Protein AF-A0A0M9ZRI9-F1 (afdb_monomer_lite)

pLDDT: mean 87.78, std 16.27, range [42.16, 98.62]

Radius of gyration: 20.15 Å; chains: 1; bounding box: 56×19×46 Å

Sequence (68 aa):
MQGNDGGLPGDPVKAAAAILLALDAEKTPLRLALGGDAVDFLTAHLDSVRAELTEWEDVSRGTDFDTE

Foldseek 3Di:
DDDPPPDDPADVVVVVVVQVVLVPDPDRDPDDQGDPVSVVVVVVVVVVVVVVCVVCVVVVCVPDDDDD

Secondary structure (DSSP, 8-state):
--------SS-HHHHHHHHHHHHHSSS--S----SHHHHHHHHHHHHHHHHHHHHTHHHHHTTSPP--

Structure (mmCIF, N/CA/C/O backbone):
data_AF-A0A0M9ZRI9-F1
#
_entry.id   AF-A0A0M9ZRI9-F1
#
loop_
_atom_site.group_PDB
_atom_site.id
_atom_site.type_symbol
_atom_site.label_atom_id
_atom_site.label_alt_id
_atom_site.label_comp_id
_atom_site.label_asym_id
_atom_site.label_entity_id
_atom_site.label_seq_id
_atom_site.pdbx_PDB_ins_code
_atom_site.Cartn_x
_atom_site.Cartn_y
_atom_site.Cartn_z
_atom_site.occupancy
_atom_site.B_iso_or_equiv
_atom_site.auth_seq_id
_atom_site.auth_comp_id
_atom_site.auth_asym_id
_atom_site.auth_atom_id
_atom_site.pdbx_PDB_model_num
ATOM 1 N N . MET A 1 1 ? 28.307 5.935 -22.596 1.00 42.16 1 MET A N 1
ATOM 2 C CA . MET A 1 1 ? 27.511 6.113 -21.367 1.00 42.16 1 MET A CA 1
ATOM 3 C C . MET A 1 1 ? 27.291 4.733 -20.781 1.00 42.16 1 MET A C 1
ATOM 5 O O . MET A 1 1 ? 26.497 3.984 -21.328 1.00 42.16 1 MET A O 1
ATOM 9 N N . GLN A 1 2 ? 28.088 4.352 -19.785 1.00 45.53 2 GLN A N 1
ATOM 10 C CA . GLN A 1 2 ? 27.876 3.114 -19.035 1.00 45.53 2 GLN A CA 1
ATOM 11 C C . GLN A 1 2 ? 26.765 3.398 -18.024 1.00 45.53 2 GLN A C 1
ATOM 13 O O . GLN A 1 2 ? 26.899 4.312 -17.211 1.00 45.53 2 GLN A O 1
ATOM 18 N N . GLY A 1 3 ? 25.635 2.705 -18.180 1.00 50.72 3 GLY A N 1
ATOM 19 C CA . GLY A 1 3 ? 24.544 2.732 -17.216 1.00 50.72 3 GLY A CA 1
ATOM 20 C C . GLY A 1 3 ? 25.049 2.158 -15.902 1.00 50.72 3 GLY A C 1
ATOM 21 O O . GLY A 1 3 ? 25.846 1.229 -15.885 1.00 50.72 3 GLY A O 1
ATOM 22 N N . ASN A 1 4 ? 24.665 2.785 -14.802 1.00 51.31 4 ASN A N 1
ATOM 23 C CA . ASN A 1 4 ? 25.025 2.354 -13.466 1.00 51.31 4 ASN A CA 1
ATOM 24 C C . ASN A 1 4 ? 24.346 1.000 -13.187 1.00 51.31 4 ASN A C 1
ATOM 26 O O . ASN A 1 4 ? 23.210 0.979 -12.719 1.00 51.31 4 ASN A O 1
ATOM 30 N N . ASP A 1 5 ? 25.031 -0.110 -13.479 1.00 54.44 5 ASP A N 1
ATOM 31 C CA . ASP A 1 5 ? 24.604 -1.504 -13.244 1.00 54.44 5 ASP A CA 1
ATOM 32 C C . ASP A 1 5 ? 24.578 -1.863 -11.738 1.00 54.44 5 ASP A C 1
ATOM 34 O O . ASP A 1 5 ? 24.904 -2.972 -11.311 1.00 54.44 5 ASP A O 1
ATOM 38 N N . GLY A 1 6 ? 24.213 -0.899 -10.893 1.00 48.41 6 GLY A N 1
ATOM 39 C CA . GLY A 1 6 ? 24.098 -1.037 -9.451 1.00 48.41 6 GLY A CA 1
ATOM 40 C C . GLY A 1 6 ? 22.810 -1.751 -9.067 1.00 48.41 6 GLY A C 1
ATOM 41 O O . GLY A 1 6 ? 21.907 -1.100 -8.563 1.00 48.41 6 GLY A O 1
ATOM 42 N N . GLY A 1 7 ? 22.740 -3.058 -9.340 1.00 51.66 7 GLY A N 1
ATOM 43 C CA . GLY A 1 7 ? 22.129 -4.113 -8.512 1.00 51.66 7 GLY A CA 1
ATOM 44 C C . GLY A 1 7 ? 20.742 -3.926 -7.885 1.00 51.66 7 GLY A C 1
ATOM 45 O O . GLY A 1 7 ? 20.391 -4.714 -7.010 1.00 51.66 7 GLY A O 1
ATOM 46 N N . LEU A 1 8 ? 19.955 -2.926 -8.270 1.00 57.91 8 LEU A N 1
ATOM 47 C CA . LEU A 1 8 ? 18.575 -2.810 -7.821 1.00 57.91 8 LEU A CA 1
ATOM 48 C C . LEU A 1 8 ? 17.759 -3.880 -8.559 1.00 57.91 8 LEU A C 1
ATOM 50 O O . LEU A 1 8 ? 17.793 -3.914 -9.792 1.00 57.91 8 LEU A O 1
ATOM 54 N N . PRO A 1 9 ? 17.063 -4.782 -7.847 1.00 62.97 9 PRO A N 1
ATOM 55 C CA . PRO A 1 9 ? 16.224 -5.783 -8.485 1.00 62.97 9 PRO A CA 1
ATOM 56 C C . PRO A 1 9 ? 15.071 -5.076 -9.209 1.00 62.97 9 PRO A C 1
ATOM 58 O O . PRO A 1 9 ? 14.111 -4.626 -8.597 1.00 62.97 9 PRO A O 1
ATOM 61 N N . GLY A 1 10 ? 15.179 -4.933 -10.528 1.00 69.62 10 GLY A N 1
ATOM 62 C CA . GLY A 1 10 ? 14.159 -4.271 -11.334 1.00 69.62 10 GLY A CA 1
ATOM 63 C C . GLY A 1 10 ? 14.646 -3.929 -12.737 1.00 69.62 10 GLY A C 1
ATOM 64 O O . GLY A 1 10 ? 15.831 -3.720 -12.971 1.00 69.62 10 GLY A O 1
ATOM 65 N N . ASP A 1 11 ? 13.714 -3.874 -13.684 1.00 87.44 11 ASP A N 1
ATOM 66 C CA . ASP A 1 11 ? 13.986 -3.456 -15.058 1.00 87.44 11 ASP A CA 1
ATOM 67 C C . ASP A 1 11 ? 13.473 -2.015 -15.249 1.00 87.44 11 ASP A C 1
ATOM 69 O O . ASP A 1 11 ? 12.252 -1.800 -15.266 1.00 87.44 11 ASP A O 1
ATOM 73 N N . PRO A 1 12 ? 14.366 -1.015 -15.388 1.00 87.56 12 PRO A N 1
ATOM 74 C CA . PRO A 1 12 ? 13.966 0.384 -15.516 1.00 87.56 12 PRO A CA 1
ATOM 75 C C . PRO A 1 12 ? 13.160 0.656 -16.794 1.00 87.56 12 PRO A C 1
ATOM 77 O O . PRO A 1 12 ? 12.329 1.566 -16.809 1.00 87.56 12 PRO A O 1
ATOM 80 N N . VAL A 1 13 ? 13.345 -0.143 -17.851 1.00 91.50 13 VAL A N 1
ATOM 81 C CA . VAL A 1 13 ? 12.570 -0.015 -19.094 1.00 91.50 13 VAL A CA 1
ATOM 82 C C . VAL A 1 13 ? 11.127 -0.453 -18.855 1.00 91.50 13 VAL A C 1
ATOM 84 O O . VAL A 1 13 ? 10.192 0.243 -19.258 1.00 91.50 13 VAL A O 1
ATOM 87 N N . LYS A 1 14 ? 10.920 -1.562 -18.133 1.00 91.44 14 LYS A N 1
ATOM 88 C CA . LYS A 1 14 ? 9.570 -2.012 -17.749 1.00 91.44 14 LYS A CA 1
ATOM 89 C C . LYS A 1 14 ? 8.892 -1.045 -16.782 1.00 91.44 14 LYS A C 1
ATOM 91 O O . LYS A 1 14 ? 7.692 -0.817 -16.908 1.00 91.44 14 LYS A O 1
ATOM 96 N N . ALA A 1 15 ? 9.645 -0.449 -15.860 1.00 91.56 15 ALA A N 1
ATOM 97 C CA . ALA A 1 15 ? 9.129 0.571 -14.950 1.00 91.56 15 ALA A CA 1
ATOM 98 C C . ALA A 1 15 ? 8.610 1.804 -15.711 1.00 91.56 15 ALA A C 1
ATOM 100 O O . ALA A 1 15 ? 7.482 2.239 -15.482 1.00 91.56 15 ALA A O 1
ATOM 101 N N . ALA A 1 16 ? 9.387 2.324 -16.666 1.00 93.44 16 ALA A N 1
ATOM 102 C CA . ALA A 1 16 ? 8.961 3.445 -17.502 1.00 93.44 16 ALA A CA 1
ATOM 103 C C . ALA A 1 16 ? 7.698 3.113 -18.319 1.00 93.44 16 ALA A C 1
ATOM 105 O O . ALA A 1 16 ? 6.767 3.917 -18.370 1.00 93.44 16 ALA A O 1
ATOM 106 N N . ALA A 1 17 ? 7.629 1.912 -18.903 1.00 95.06 17 ALA A N 1
ATOM 107 C CA . ALA A 1 17 ? 6.446 1.459 -19.635 1.00 95.06 17 ALA A CA 1
ATOM 108 C C . ALA A 1 17 ? 5.198 1.362 -18.737 1.00 95.06 17 ALA A C 1
ATOM 110 O O . ALA A 1 17 ? 4.113 1.770 -19.147 1.00 95.06 17 ALA A O 1
ATOM 111 N N . ALA A 1 18 ? 5.349 0.878 -17.500 1.00 94.75 18 ALA A N 1
ATOM 112 C CA . ALA A 1 18 ? 4.255 0.814 -16.531 1.00 94.75 18 ALA A CA 1
ATOM 113 C C . ALA A 1 18 ? 3.747 2.208 -16.123 1.00 94.75 18 ALA A C 1
ATOM 115 O O . ALA A 1 18 ? 2.544 2.394 -15.945 1.00 94.75 18 ALA A O 1
ATOM 116 N N . ILE A 1 19 ? 4.640 3.198 -16.016 1.00 95.62 19 ILE A N 1
ATOM 117 C CA . ILE A 1 19 ? 4.259 4.590 -15.738 1.00 95.62 19 ILE A CA 1
A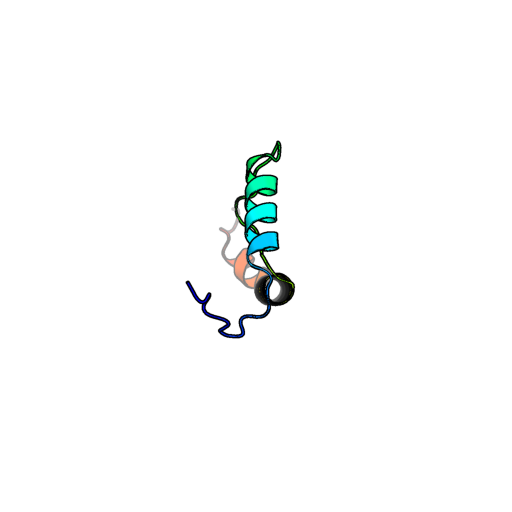TOM 118 C C . ILE A 1 19 ? 3.428 5.163 -16.888 1.00 95.62 19 ILE A C 1
ATOM 120 O O . ILE A 1 19 ? 2.368 5.730 -16.636 1.00 95.62 19 ILE A O 1
ATOM 124 N N . LEU A 1 20 ? 3.870 4.991 -18.138 1.00 97.12 20 LEU A N 1
ATOM 125 C CA . LEU A 1 20 ? 3.111 5.454 -19.307 1.00 97.12 20 LEU A CA 1
ATOM 126 C C . LEU A 1 20 ? 1.723 4.807 -19.358 1.00 97.12 20 LEU A C 1
ATOM 128 O O . LEU A 1 20 ? 0.728 5.510 -19.492 1.00 97.12 20 LEU A O 1
ATOM 132 N N . LEU A 1 21 ? 1.646 3.492 -19.126 1.00 96.25 21 LEU A N 1
ATOM 133 C CA . LEU A 1 21 ? 0.374 2.772 -19.053 1.00 96.25 21 LEU A CA 1
ATOM 134 C C . LEU A 1 21 ? -0.564 3.342 -17.979 1.00 96.25 21 LEU A C 1
ATOM 136 O O . LEU A 1 21 ? -1.765 3.455 -18.205 1.00 96.25 21 LEU A O 1
ATOM 140 N N . ALA A 1 22 ? -0.034 3.690 -16.805 1.00 96.12 22 ALA A N 1
ATOM 141 C CA . ALA A 1 22 ? -0.834 4.260 -15.727 1.00 96.12 22 ALA A CA 1
ATOM 142 C C . ALA A 1 22 ? -1.363 5.662 -16.066 1.00 96.12 22 ALA A C 1
ATOM 144 O O . ALA A 1 22 ? -2.478 5.998 -15.666 1.00 96.12 22 ALA A O 1
ATOM 145 N N . LEU A 1 23 ? -0.588 6.464 -16.803 1.00 95.94 23 LEU A N 1
ATOM 146 C CA . LEU A 1 23 ? -1.008 7.785 -17.278 1.00 95.94 23 LEU A CA 1
ATOM 147 C C . LEU A 1 23 ? -2.067 7.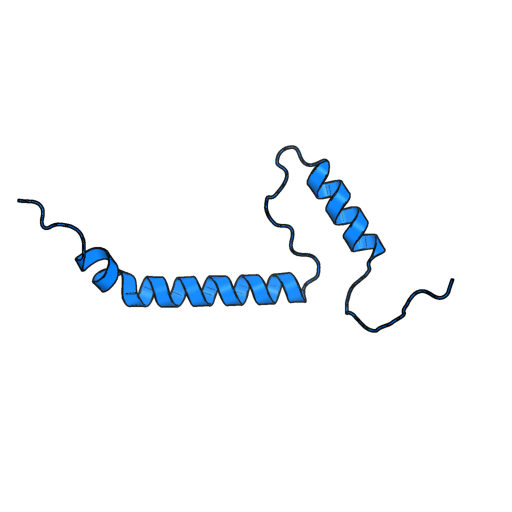693 -18.385 1.00 95.94 23 LEU A C 1
ATOM 149 O O . LEU A 1 23 ? -2.977 8.516 -18.403 1.00 95.94 23 LEU A O 1
ATOM 153 N N . ASP A 1 24 ? -1.981 6.679 -19.247 1.00 97.38 24 ASP A N 1
ATOM 154 C CA . ASP A 1 24 ? -2.948 6.433 -20.327 1.00 97.38 24 ASP A CA 1
ATOM 155 C C . ASP A 1 24 ? -4.242 5.742 -19.847 1.00 97.38 24 ASP A C 1
ATOM 157 O O . ASP A 1 24 ? -5.206 5.617 -20.605 1.00 97.38 24 ASP A O 1
ATOM 161 N N . ALA A 1 25 ? -4.294 5.269 -18.598 1.00 97.00 25 ALA A N 1
ATOM 162 C CA . ALA A 1 25 ? -5.471 4.610 -18.045 1.00 97.00 25 ALA A CA 1
ATOM 163 C C . ALA A 1 25 ? -6.630 5.599 -17.827 1.00 97.00 25 ALA A C 1
ATOM 165 O O . ALA A 1 25 ? -6.439 6.676 -17.268 1.00 97.00 25 ALA A O 1
ATOM 166 N N . GLU A 1 26 ? -7.861 5.179 -18.149 1.00 96.31 26 GLU A N 1
ATOM 167 C CA . GLU A 1 26 ? -9.087 5.972 -17.926 1.00 96.31 26 GLU A CA 1
ATOM 168 C C . GLU A 1 26 ? -9.209 6.470 -16.475 1.00 96.31 26 GLU A C 1
ATOM 170 O O . GLU A 1 26 ? -9.669 7.581 -16.215 1.00 96.31 26 GLU A O 1
ATOM 175 N N . LYS A 1 27 ? -8.739 5.658 -15.521 1.00 95.62 27 LYS A N 1
ATOM 176 C CA . LYS A 1 27 ? -8.589 6.037 -14.118 1.00 95.62 27 LYS A CA 1
ATOM 177 C C . LYS A 1 27 ? -7.131 5.902 -13.692 1.00 95.62 27 LYS A C 1
ATOM 179 O O . LYS A 1 27 ? -6.714 4.849 -13.207 1.00 95.62 27 LYS A O 1
ATOM 184 N N . THR A 1 28 ? -6.378 6.987 -13.828 1.00 96.56 28 THR A N 1
ATOM 185 C CA . THR A 1 28 ? -4.986 7.069 -13.375 1.00 96.56 28 THR A CA 1
ATOM 186 C C . THR A 1 28 ? -4.879 6.779 -11.867 1.00 96.56 28 THR A C 1
ATOM 188 O O . THR A 1 28 ? -5.585 7.405 -11.066 1.00 96.56 28 THR A O 1
ATOM 191 N N . PRO A 1 29 ? -4.019 5.837 -11.436 1.00 96.19 29 PRO A N 1
ATOM 192 C CA . PRO A 1 29 ? -3.854 5.515 -10.024 1.00 96.19 29 PRO A CA 1
ATOM 193 C C . PRO A 1 29 ? -3.094 6.621 -9.280 1.00 96.19 29 PRO A C 1
ATOM 195 O O . PRO A 1 29 ? -2.149 7.205 -9.801 1.00 96.19 29 PRO A O 1
ATOM 198 N N . LEU A 1 30 ? -3.451 6.856 -8.012 1.00 97.00 30 LEU A N 1
ATOM 199 C CA . LEU A 1 30 ? -2.715 7.787 -7.144 1.00 97.00 30 LEU A CA 1
ATOM 200 C C . LEU A 1 30 ? -1.316 7.262 -6.776 1.00 97.00 30 LEU A C 1
ATOM 202 O O . LEU A 1 30 ? -0.389 8.041 -6.576 1.00 97.00 30 LEU A O 1
ATOM 206 N N . ARG A 1 31 ? -1.175 5.940 -6.631 1.00 96.38 31 ARG A N 1
ATOM 207 C CA . ARG A 1 31 ? 0.086 5.259 -6.311 1.00 96.38 31 ARG A CA 1
ATOM 208 C C . ARG A 1 31 ? 0.237 4.041 -7.213 1.00 96.38 31 ARG A C 1
ATOM 210 O O . ARG A 1 31 ? -0.709 3.272 -7.354 1.00 96.38 31 ARG A O 1
ATOM 217 N N . LEU A 1 32 ? 1.426 3.867 -7.781 1.00 96.44 32 LEU A N 1
ATOM 218 C CA . LEU A 1 32 ? 1.794 2.727 -8.615 1.00 96.44 32 LEU A CA 1
ATOM 219 C C . LEU A 1 32 ? 3.028 2.058 -8.003 1.00 96.44 32 LEU A C 1
ATOM 221 O O . LEU A 1 32 ? 4.119 2.621 -8.050 1.00 96.44 32 LEU A O 1
ATOM 225 N N . ALA A 1 33 ? 2.848 0.882 -7.402 1.00 95.31 33 ALA A N 1
ATOM 226 C CA . ALA A 1 33 ? 3.966 0.074 -6.927 1.00 95.31 33 ALA A CA 1
ATOM 227 C C . ALA A 1 33 ? 4.694 -0.550 -8.128 1.00 95.31 33 ALA A C 1
ATOM 229 O O . ALA A 1 33 ? 4.052 -1.088 -9.031 1.00 95.31 33 ALA A O 1
ATOM 230 N N . LEU A 1 34 ? 6.024 -0.466 -8.144 1.00 94.25 34 LEU A N 1
ATOM 231 C CA . LEU A 1 34 ? 6.868 -0.983 -9.219 1.00 94.25 34 LEU A CA 1
ATOM 232 C C . LEU A 1 34 ? 7.858 -1.985 -8.631 1.00 94.25 34 LEU A C 1
ATOM 234 O O . LEU A 1 34 ? 8.693 -1.605 -7.819 1.00 94.25 34 LEU A O 1
ATOM 238 N N . GLY A 1 35 ? 7.762 -3.240 -9.064 1.00 92.88 35 GLY A N 1
ATOM 239 C CA . GLY A 1 35 ? 8.534 -4.347 -8.494 1.00 92.88 35 GLY A CA 1
ATOM 240 C C . GLY A 1 35 ? 7.707 -5.199 -7.530 1.00 92.88 35 GLY A C 1
ATOM 241 O O . GLY A 1 35 ? 6.755 -4.721 -6.915 1.00 92.88 35 GLY A O 1
ATOM 242 N N . GLY A 1 36 ? 8.041 -6.490 -7.453 1.00 92.31 36 GLY A N 1
ATOM 243 C CA . GLY A 1 36 ? 7.351 -7.437 -6.569 1.00 92.31 36 GLY A CA 1
ATOM 244 C C . GLY A 1 36 ? 7.639 -7.166 -5.094 1.00 92.31 36 GLY A C 1
ATOM 245 O O . GLY A 1 36 ? 6.726 -7.177 -4.282 1.00 92.31 36 GLY A O 1
ATOM 246 N N . ASP A 1 37 ? 8.876 -6.794 -4.774 1.00 91.62 37 ASP A N 1
ATOM 247 C CA . ASP A 1 37 ? 9.300 -6.366 -3.440 1.00 91.62 37 ASP A CA 1
ATOM 248 C C . ASP A 1 37 ? 8.502 -5.156 -2.931 1.00 91.62 37 ASP A C 1
ATOM 250 O O . ASP A 1 37 ? 8.057 -5.141 -1.783 1.00 91.62 37 ASP A O 1
ATOM 254 N N . 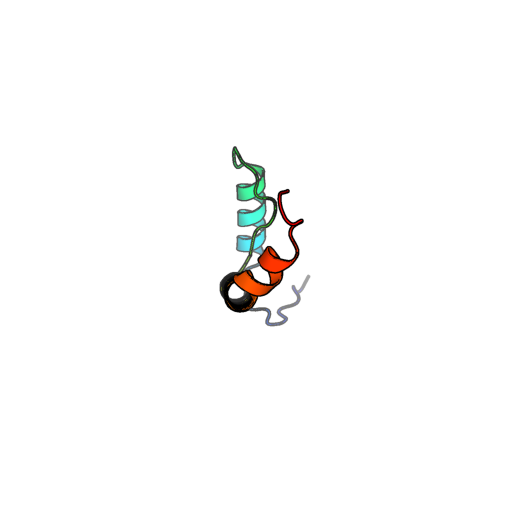ALA A 1 38 ? 8.261 -4.166 -3.795 1.00 92.19 38 ALA A N 1
ATOM 255 C CA . ALA A 1 38 ? 7.440 -3.009 -3.465 1.00 92.19 38 ALA A CA 1
ATOM 256 C C . ALA A 1 38 ? 5.990 -3.415 -3.159 1.00 92.19 38 ALA A C 1
ATOM 258 O O . ALA A 1 38 ? 5.396 -2.902 -2.209 1.00 92.19 38 ALA A O 1
ATOM 259 N N . VAL A 1 39 ? 5.420 -4.339 -3.940 1.00 95.88 39 VAL A N 1
ATOM 260 C CA . VAL A 1 39 ? 4.062 -4.858 -3.711 1.00 95.88 39 VAL A CA 1
ATOM 261 C C . VAL A 1 39 ? 3.989 -5.628 -2.393 1.00 95.88 39 VAL A C 1
ATOM 263 O O . VAL A 1 39 ? 3.092 -5.358 -1.590 1.00 95.88 39 VAL A O 1
ATOM 266 N N . ASP A 1 40 ? 4.937 -6.528 -2.144 1.00 96.56 40 ASP A N 1
ATOM 267 C CA . ASP A 1 40 ? 4.976 -7.357 -0.939 1.00 96.56 40 ASP A CA 1
ATOM 268 C C . ASP A 1 40 ? 5.120 -6.492 0.319 1.00 96.56 40 ASP A C 1
ATOM 270 O O . ASP A 1 40 ? 4.358 -6.645 1.276 1.00 96.56 40 ASP A O 1
ATOM 274 N N . PHE A 1 41 ? 6.037 -5.519 0.300 1.00 97.19 41 PHE A N 1
ATOM 275 C CA . PHE A 1 41 ? 6.265 -4.623 1.432 1.00 97.19 41 PHE A CA 1
ATOM 276 C C . PHE A 1 41 ? 5.050 -3.739 1.732 1.00 97.19 41 PHE A C 1
ATOM 278 O O . PHE A 1 41 ? 4.639 -3.614 2.888 1.00 97.19 41 PHE A O 1
ATOM 285 N N . LEU A 1 42 ? 4.454 -3.131 0.700 1.00 97.81 42 LEU A N 1
ATOM 286 C CA . LEU A 1 42 ? 3.277 -2.279 0.877 1.00 97.81 42 LEU A CA 1
ATOM 287 C C . LEU A 1 42 ? 2.084 -3.081 1.394 1.00 97.81 42 LEU A C 1
ATOM 289 O O . LEU A 1 42 ? 1.383 -2.611 2.288 1.00 97.81 42 LEU A O 1
ATOM 293 N N . THR A 1 43 ? 1.874 -4.288 0.869 1.00 98.12 43 THR A N 1
ATOM 294 C CA . THR A 1 43 ? 0.781 -5.164 1.309 1.00 98.12 43 THR A CA 1
ATOM 295 C C . THR A 1 43 ? 0.974 -5.567 2.767 1.00 98.12 43 THR A C 1
ATOM 297 O O . THR A 1 43 ? 0.084 -5.338 3.581 1.00 98.12 43 THR A O 1
ATOM 300 N N . ALA A 1 44 ? 2.169 -6.044 3.128 1.00 98.25 44 ALA A N 1
ATOM 301 C CA . ALA A 1 44 ? 2.485 -6.433 4.500 1.00 98.25 44 ALA A CA 1
ATOM 302 C C . ALA A 1 44 ? 2.320 -5.272 5.496 1.00 98.25 44 ALA A C 1
ATOM 304 O O . ALA A 1 44 ? 1.787 -5.457 6.591 1.00 98.25 44 ALA A O 1
ATOM 305 N N . HIS A 1 45 ? 2.740 -4.060 5.120 1.00 98.19 45 HIS A N 1
ATOM 306 C CA . HIS A 1 45 ? 2.567 -2.889 5.974 1.00 98.19 45 HIS A CA 1
ATOM 307 C C . HIS A 1 45 ? 1.090 -2.520 6.161 1.00 98.19 45 HIS A C 1
ATOM 309 O O . HIS A 1 45 ? 0.659 -2.286 7.290 1.00 98.19 45 HIS A O 1
ATOM 315 N N . LEU A 1 46 ? 0.304 -2.498 5.080 1.00 98.50 46 LEU A N 1
ATOM 316 C CA . LEU A 1 46 ? -1.128 -2.199 5.154 1.00 98.50 46 LEU A CA 1
ATOM 317 C C . LEU A 1 46 ? -1.893 -3.243 5.971 1.00 98.50 46 LEU A C 1
ATOM 319 O O . LEU A 1 46 ? -2.809 -2.882 6.708 1.00 98.50 46 LEU A O 1
ATOM 323 N N . ASP A 1 47 ? -1.509 -4.514 5.869 1.00 98.62 47 ASP A N 1
ATOM 324 C CA . ASP A 1 47 ? -2.114 -5.586 6.655 1.00 98.62 47 ASP A CA 1
ATOM 325 C C . ASP A 1 47 ? -1.760 -5.471 8.138 1.00 98.62 47 ASP A C 1
ATOM 327 O O . ASP A 1 47 ? -2.640 -5.647 8.977 1.00 98.62 47 ASP A O 1
ATOM 331 N N . SER A 1 48 ? -0.523 -5.089 8.468 1.00 98.31 48 SER A N 1
ATOM 332 C CA . SER A 1 48 ? -0.117 -4.799 9.849 1.00 98.31 48 SER A CA 1
ATOM 333 C C . SER A 1 48 ? -0.937 -3.656 10.455 1.00 98.31 48 SER A C 1
ATOM 335 O O . SER A 1 48 ? -1.531 -3.810 11.520 1.00 98.31 48 SER A O 1
ATOM 337 N N . VAL A 1 49 ? -1.062 -2.537 9.730 1.00 98.50 49 VAL A N 1
ATOM 338 C CA . VAL A 1 49 ? -1.871 -1.388 10.172 1.00 98.50 49 VAL A CA 1
ATOM 339 C C . VAL A 1 49 ? -3.339 -1.783 10.334 1.00 98.50 49 VAL A C 1
ATOM 341 O O . VAL A 1 49 ? -3.982 -1.391 11.304 1.00 98.50 49 VAL A O 1
ATOM 344 N N . ARG A 1 50 ? -3.888 -2.574 9.403 1.00 98.38 50 ARG A N 1
ATOM 345 C CA . ARG A 1 50 ? -5.269 -3.062 9.507 1.00 98.38 50 ARG A CA 1
ATOM 346 C C . ARG A 1 50 ? -5.455 -3.971 10.721 1.00 98.38 50 ARG A C 1
ATOM 348 O O . ARG A 1 50 ? -6.486 -3.865 11.381 1.00 98.38 50 A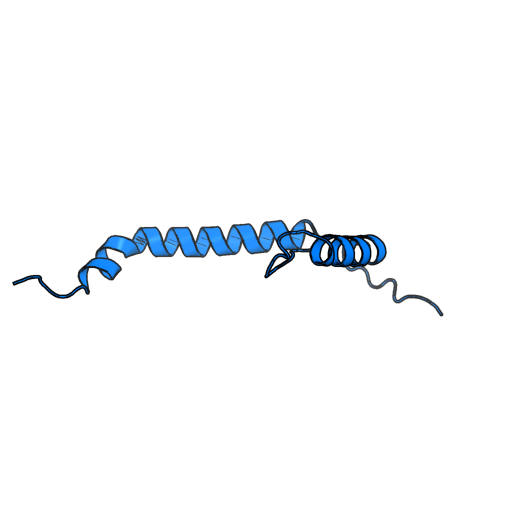RG A O 1
ATOM 355 N N . ALA A 1 51 ? -4.503 -4.860 10.991 1.00 98.50 51 ALA A N 1
ATOM 356 C CA . ALA A 1 51 ? -4.566 -5.774 12.125 1.00 98.50 51 ALA A CA 1
ATOM 357 C C . ALA A 1 51 ? -4.584 -5.004 13.451 1.00 98.50 51 ALA A C 1
ATOM 359 O O . ALA A 1 51 ? -5.490 -5.218 14.251 1.00 98.50 51 ALA A O 1
ATOM 360 N N . GLU A 1 52 ? -3.665 -4.052 13.628 1.00 98.31 52 GLU A N 1
ATOM 361 C CA . GLU A 1 52 ? -3.614 -3.204 14.826 1.00 98.31 52 GLU A CA 1
ATOM 362 C C . GLU A 1 52 ? -4.887 -2.357 14.975 1.00 98.31 52 GLU A C 1
ATOM 364 O O . GLU A 1 52 ? -5.472 -2.293 16.054 1.00 98.31 52 GLU A O 1
ATOM 369 N N . LEU A 1 53 ? -5.384 -1.769 13.880 1.00 98.25 53 LEU A N 1
ATOM 370 C CA . LEU A 1 53 ? -6.639 -1.016 13.903 1.00 98.25 53 LEU A CA 1
ATOM 371 C C . LEU A 1 53 ? -7.826 -1.884 14.340 1.00 98.25 53 LEU A C 1
ATOM 373 O O . LEU A 1 53 ? -8.677 -1.415 15.086 1.00 98.25 53 LEU A O 1
ATOM 377 N N . THR A 1 54 ? -7.881 -3.131 13.871 1.00 97.94 54 THR A N 1
ATOM 378 C CA . THR A 1 54 ? -8.956 -4.072 14.221 1.00 97.94 54 THR A CA 1
ATOM 379 C C . THR A 1 54 ? -8.846 -4.505 15.684 1.00 97.94 54 THR A C 1
ATOM 381 O O . THR A 1 54 ? -9.856 -4.594 16.374 1.00 97.94 54 THR A O 1
ATOM 384 N N . GLU A 1 55 ? -7.628 -4.738 16.181 1.00 98.25 55 GLU A N 1
ATOM 385 C CA . GLU A 1 55 ? -7.374 -5.095 17.584 1.00 98.25 55 GLU A CA 1
ATOM 386 C C . GLU A 1 55 ? -7.858 -4.006 18.555 1.00 98.25 55 GLU A C 1
ATOM 388 O O . GLU A 1 55 ? -8.403 -4.316 19.614 1.00 98.25 55 GLU A O 1
ATOM 393 N N . TRP A 1 56 ? -7.715 -2.736 18.171 1.00 97.56 56 TRP A N 1
ATOM 394 C CA . TRP A 1 56 ? -8.082 -1.576 18.989 1.00 97.56 56 TRP A CA 1
ATOM 395 C C . TRP A 1 56 ? -9.378 -0.884 18.546 1.00 97.56 56 TRP A C 1
ATOM 397 O O . TRP A 1 56 ? -9.652 0.247 18.967 1.00 97.56 56 TRP A O 1
ATOM 407 N N . GLU A 1 57 ? -10.190 -1.534 17.710 1.00 96.75 57 GLU A N 1
ATOM 408 C CA . GLU A 1 57 ? -11.393 -0.926 17.136 1.00 96.75 57 GLU A CA 1
ATOM 409 C C . GLU A 1 57 ? -12.398 -0.520 18.223 1.00 96.75 57 GLU A C 1
ATOM 411 O O . GLU A 1 57 ? -12.859 0.622 18.232 1.00 96.75 57 GLU A O 1
ATOM 416 N N . ASP A 1 58 ? -12.674 -1.408 19.180 1.00 94.94 58 ASP A N 1
ATOM 417 C CA . ASP A 1 58 ? -13.639 -1.155 20.256 1.00 94.94 58 ASP A CA 1
ATOM 418 C C . ASP A 1 58 ? -13.221 0.025 21.141 1.00 94.94 58 ASP A C 1
ATOM 420 O O . ASP A 1 58 ? -14.037 0.884 21.472 1.00 94.94 58 ASP A O 1
ATOM 424 N N . VAL A 1 59 ? -11.932 0.110 21.486 1.00 96.31 59 VAL A N 1
ATOM 425 C CA . VAL A 1 59 ? -11.386 1.224 22.277 1.00 96.31 59 VAL A CA 1
ATOM 426 C C . VAL A 1 59 ? -11.486 2.530 21.497 1.00 96.31 59 VAL A C 1
ATOM 428 O O . VAL A 1 59 ? -11.865 3.555 22.058 1.00 96.31 59 VAL A O 1
ATOM 431 N N . SER A 1 60 ? -11.174 2.492 20.201 1.00 94.62 60 SER A N 1
ATOM 432 C CA . SER A 1 60 ? -11.224 3.670 19.335 1.00 94.62 60 SER A CA 1
ATOM 433 C C . SER A 1 60 ? -12.658 4.190 19.195 1.00 94.62 60 SER A C 1
ATOM 435 O O . SER A 1 60 ? -12.899 5.385 19.367 1.00 94.62 60 SER A O 1
ATOM 437 N N . ARG A 1 61 ? -13.623 3.294 18.951 1.00 95.19 61 ARG A N 1
ATOM 438 C CA . ARG A 1 61 ? -15.055 3.624 18.849 1.00 95.19 61 ARG A CA 1
ATOM 439 C C . ARG A 1 61 ? -15.664 4.043 20.183 1.00 95.19 61 ARG A C 1
ATOM 441 O O .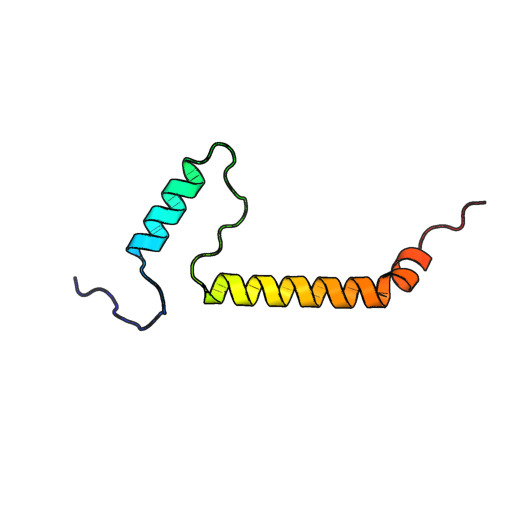 ARG A 1 61 ? -16.548 4.887 20.206 1.00 95.19 61 ARG A O 1
ATOM 448 N N . GLY A 1 62 ? -15.157 3.523 21.298 1.00 92.94 62 GLY A N 1
ATOM 449 C CA . GLY A 1 62 ? -15.575 3.918 22.645 1.00 92.94 62 GLY A CA 1
ATOM 450 C C . GLY A 1 62 ? -15.265 5.374 23.016 1.00 92.94 62 GLY A C 1
ATOM 451 O O . GLY A 1 62 ? -15.627 5.798 24.107 1.00 92.94 62 GLY A O 1
ATOM 452 N N . THR A 1 63 ? -14.588 6.132 22.146 1.00 91.75 63 THR A N 1
ATOM 453 C CA . THR A 1 63 ? -14.367 7.580 22.306 1.00 91.75 63 THR A CA 1
ATOM 454 C C . THR A 1 63 ? -15.416 8.449 21.614 1.00 91.75 63 THR A C 1
ATOM 456 O O . THR A 1 63 ? -15.349 9.677 21.724 1.00 91.75 63 THR A O 1
ATOM 459 N N . ASP A 1 64 ? -16.377 7.841 20.912 1.00 91.94 64 ASP A N 1
ATOM 460 C CA . ASP A 1 64 ? -17.516 8.568 20.365 1.00 91.94 64 ASP A CA 1
ATOM 461 C C . ASP A 1 64 ? -18.345 9.186 21.504 1.00 91.94 64 ASP A C 1
ATOM 463 O O . ASP A 1 64 ? -18.355 8.704 22.637 1.00 91.94 64 ASP A O 1
ATOM 467 N N . PHE A 1 65 ? -19.026 10.297 21.215 1.00 77.56 65 PHE A N 1
ATOM 468 C CA . PHE A 1 65 ? -19.894 10.939 22.198 1.00 77.56 65 PHE A CA 1
ATOM 469 C C . PHE A 1 65 ? -21.021 9.990 22.610 1.00 77.56 65 PHE A C 1
ATOM 471 O O . PHE A 1 65 ? -21.694 9.425 21.745 1.00 77.56 65 PHE A O 1
ATOM 478 N N . ASP A 1 66 ? -21.273 9.884 23.917 1.00 80.06 66 ASP A N 1
ATOM 479 C CA . ASP A 1 66 ? -22.470 9.221 24.423 1.00 80.06 66 ASP A CA 1
ATOM 480 C C . ASP A 1 66 ? -23.698 9.922 23.827 1.00 80.06 66 ASP A C 1
ATOM 482 O O . ASP A 1 66 ? -23.924 11.116 24.040 1.00 80.06 66 ASP A O 1
ATOM 486 N N . THR A 1 67 ? -24.476 9.196 23.025 1.00 68.12 67 THR A N 1
ATOM 487 C CA . THR A 1 67 ? -25.773 9.679 22.550 1.00 68.12 67 THR A CA 1
ATOM 488 C C . THR A 1 67 ? -26.725 9.759 23.743 1.00 68.12 67 THR A C 1
ATOM 490 O O . TH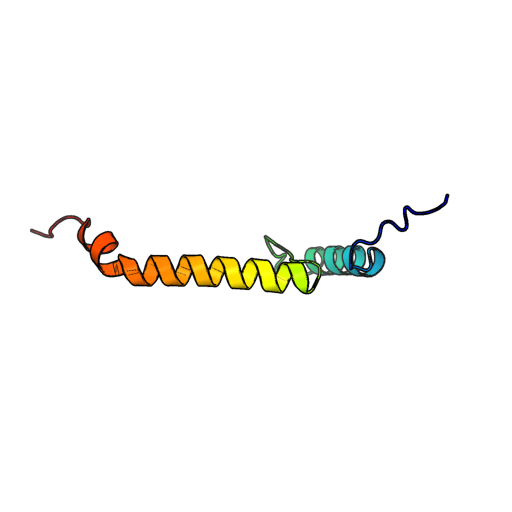R A 1 67 ? -27.116 8.713 24.263 1.00 68.12 67 THR A O 1
ATOM 493 N N . GLU A 1 68 ? -27.055 10.982 24.176 1.00 49.94 68 GLU A N 1
ATOM 494 C CA . GLU A 1 68 ? -28.165 11.294 25.102 1.00 49.94 68 GLU A CA 1
ATOM 495 C C . GLU A 1 68 ? -29.520 10.757 24.615 1.00 49.94 68 GLU A C 1
ATOM 497 O O . GLU A 1 68 ? -29.793 10.815 23.390 1.00 49.94 68 GLU A O 1
#